Protein AF-A0A959PMA9-F1 (afdb_monomer_lite)

pLDDT: mean 95.15, std 3.33, range [81.25, 98.69]

Radius of gyration: 14.36 Å; chains: 1; bounding box: 26×42×34 Å

Foldseek 3Di:
DDDDDDDDPDAQFQLNVLVCVVVVVLNDQVNPPDFDADPNDTDGSVVCQQVCADPPSHHHHPCDDPSHHPPPRRGPHGDD

Sequence (80 aa):
MVPEFLMDKFEVTNIQYKAFVDAGGYTNPAYWTEPILVDGKEMVIDEAAKLFVDRTGRPGPAGWEGGIYPAGLENHPVTG

Secondary structure (DSSP, 8-state):
-PPP----SSPPBHHHHHHHHHTTTTT-GGG--SPEEETTEEE-HHHHTTTSB-TTSSBS-TT-BTTBPPTT-TTSBP--

Structure (mmCIF, N/CA/C/O backbone):
data_AF-A0A959PMA9-F1
#
_entry.id   AF-A0A959PMA9-F1
#
loop_
_atom_site.group_PDB
_atom_site.id
_atom_site.type_symbol
_atom_site.label_atom_id
_atom_site.label_alt_id
_atom_site.label_comp_id
_atom_site.label_asym_id
_atom_site.label_entity_id
_atom_site.label_seq_id
_atom_site.pdbx_PDB_ins_code
_atom_site.Cartn_x
_atom_site.Cartn_y
_atom_site.Cartn_z
_atom_site.occupancy
_atom_site.B_iso_or_equiv
_atom_site.auth_seq_id
_atom_site.auth_comp_id
_atom_site.auth_asym_id
_atom_site.auth_atom_id
_atom_site.pdbx_PDB_model_num
ATOM 1 N N . MET A 1 1 ? -5.514 -30.014 14.143 1.00 81.25 1 MET A N 1
ATOM 2 C CA . MET A 1 1 ? -5.535 -30.352 12.705 1.00 81.25 1 MET A CA 1
ATOM 3 C C . MET A 1 1 ? -6.046 -29.122 11.980 1.00 81.25 1 MET A C 1
ATOM 5 O O . MET A 1 1 ? -7.022 -28.555 12.451 1.00 81.25 1 MET A O 1
ATOM 9 N N . VAL A 1 2 ? -5.351 -28.657 10.945 1.00 89.38 2 VAL A N 1
ATOM 10 C CA . VAL A 1 2 ? -5.773 -27.489 10.155 1.00 89.38 2 VAL A CA 1
ATOM 11 C C . VAL A 1 2 ? -6.646 -27.998 8.994 1.00 89.38 2 VAL A C 1
ATOM 13 O O . VAL A 1 2 ? -6.250 -28.999 8.395 1.00 89.38 2 VAL A O 1
ATOM 16 N N . PRO A 1 3 ? -7.821 -27.397 8.710 1.00 95.12 3 PRO A N 1
ATOM 17 C CA . PRO A 1 3 ? -8.650 -27.748 7.549 1.00 95.12 3 PRO A CA 1
ATOM 18 C C . PRO A 1 3 ? -7.917 -27.549 6.215 1.00 95.12 3 PRO A C 1
ATOM 20 O O . PRO A 1 3 ? -6.899 -26.867 6.170 1.00 95.12 3 PRO A O 1
ATOM 23 N N . GLU A 1 4 ? -8.435 -28.113 5.123 1.00 95.88 4 GLU A N 1
ATOM 24 C CA . GLU A 1 4 ? -7.887 -27.873 3.781 1.00 95.88 4 GLU A CA 1
ATOM 25 C C . GLU A 1 4 ? -8.085 -26.410 3.355 1.00 95.88 4 GLU A C 1
ATOM 27 O O . GLU A 1 4 ? -9.146 -25.823 3.575 1.00 95.88 4 GLU A O 1
ATOM 32 N N . PHE A 1 5 ? -7.063 -25.822 2.734 1.00 96.50 5 PHE A N 1
ATOM 33 C CA . PHE A 1 5 ? -7.093 -24.462 2.197 1.00 96.50 5 PHE A CA 1
ATOM 34 C C . PHE A 1 5 ? -6.206 -24.355 0.952 1.00 96.50 5 PHE A C 1
ATOM 36 O O . PHE A 1 5 ? -5.355 -25.211 0.702 1.00 96.50 5 PHE A O 1
ATOM 43 N N . LEU A 1 6 ? -6.411 -23.293 0.172 1.00 96.75 6 LEU A N 1
ATOM 44 C CA . LEU A 1 6 ? -5.566 -22.938 -0.967 1.00 96.75 6 LEU A CA 1
ATOM 45 C C . LEU A 1 6 ? -4.645 -21.779 -0.592 1.00 96.75 6 LEU A C 1
ATOM 47 O O . LEU A 1 6 ? -5.006 -20.918 0.207 1.00 96.75 6 LEU A O 1
ATOM 51 N N . MET A 1 7 ? -3.473 -21.753 -1.213 1.00 96.62 7 MET A N 1
ATOM 52 C CA . MET A 1 7 ? -2.538 -20.640 -1.147 1.00 96.62 7 MET A CA 1
ATOM 53 C C . MET A 1 7 ? -2.037 -20.370 -2.559 1.00 96.62 7 MET A C 1
ATOM 55 O O . MET A 1 7 ? -1.727 -21.308 -3.300 1.00 96.62 7 MET A O 1
ATOM 59 N N . ASP A 1 8 ? -1.969 -19.097 -2.929 1.00 96.62 8 ASP A N 1
ATOM 60 C CA . ASP A 1 8 ? -1.404 -18.719 -4.215 1.00 96.62 8 ASP A CA 1
ATOM 61 C C . ASP A 1 8 ? 0.071 -19.118 -4.303 1.00 96.62 8 ASP A C 1
ATOM 63 O O . ASP A 1 8 ? 0.819 -19.108 -3.326 1.00 96.62 8 ASP A O 1
ATOM 67 N N . LYS A 1 9 ? 0.497 -19.478 -5.517 1.00 97.69 9 LYS A N 1
ATOM 68 C CA . LYS A 1 9 ? 1.884 -19.875 -5.793 1.00 97.69 9 LYS A CA 1
ATOM 69 C C . LYS A 1 9 ? 2.858 -18.693 -5.737 1.00 97.69 9 LYS A C 1
ATOM 71 O O . LYS A 1 9 ? 4.051 -18.903 -5.525 1.00 97.69 9 LYS A O 1
ATOM 76 N N . PHE A 1 10 ? 2.367 -17.485 -5.994 1.00 97.69 10 PHE A N 1
ATOM 77 C CA . PHE A 1 10 ? 3.166 -16.272 -6.103 1.00 97.69 10 PHE A CA 1
ATOM 78 C C . PHE A 1 10 ? 2.622 -15.193 -5.175 1.00 97.69 10 PHE A C 1
ATOM 80 O O . PHE A 1 10 ? 1.430 -15.158 -4.880 1.00 97.69 10 PHE A O 1
ATOM 87 N N . GLU A 1 11 ? 3.513 -14.314 -4.733 1.00 98.12 11 GLU A N 1
ATOM 88 C CA . GLU A 1 11 ? 3.166 -13.151 -3.925 1.00 98.12 11 GLU A CA 1
ATOM 89 C C . GLU A 1 11 ? 2.382 -12.120 -4.749 1.00 98.12 11 GLU A C 1
ATOM 91 O O . GLU A 1 11 ? 2.465 -12.075 -5.980 1.00 98.12 11 GLU A O 1
ATOM 96 N N . VAL A 1 12 ? 1.643 -11.254 -4.053 1.00 98.25 12 VAL A N 1
ATOM 97 C CA . VAL A 1 12 ? 0.933 -10.135 -4.677 1.00 98.25 12 VAL A CA 1
ATOM 98 C C . VAL A 1 12 ? 1.945 -9.173 -5.293 1.00 98.25 12 VAL A C 1
ATOM 100 O O . VAL A 1 12 ? 2.864 -8.699 -4.627 1.00 98.25 12 VAL A O 1
ATOM 103 N N . THR A 1 13 ? 1.761 -8.869 -6.572 1.00 98.69 13 THR A N 1
ATOM 104 C CA . THR A 1 13 ? 2.640 -7.97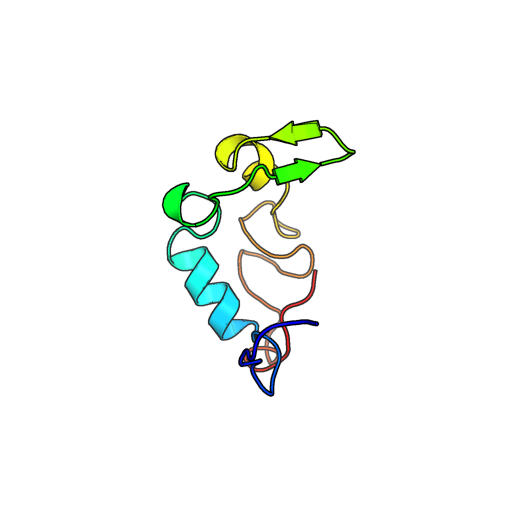0 -7.328 1.00 98.69 13 THR A CA 1
ATOM 105 C C . THR A 1 13 ? 2.332 -6.495 -7.070 1.00 98.69 13 THR A C 1
ATOM 107 O O . THR A 1 13 ? 1.225 -6.140 -6.655 1.00 98.69 13 THR A O 1
ATOM 110 N N . ASN A 1 14 ? 3.276 -5.604 -7.385 1.00 98.62 14 ASN A N 1
ATOM 111 C CA . ASN A 1 14 ? 3.053 -4.160 -7.296 1.00 98.62 14 ASN A CA 1
ATOM 112 C C . ASN A 1 14 ? 1.862 -3.684 -8.144 1.00 98.62 14 ASN A C 1
ATOM 114 O O . ASN A 1 14 ? 1.082 -2.860 -7.668 1.00 98.62 14 ASN A O 1
ATOM 118 N N . ILE A 1 15 ? 1.674 -4.204 -9.365 1.00 98.50 15 ILE A N 1
ATOM 119 C CA . ILE A 1 15 ? 0.534 -3.811 -10.212 1.00 98.50 15 ILE A CA 1
ATOM 120 C C . ILE A 1 15 ? -0.811 -4.265 -9.625 1.00 98.50 15 ILE A C 1
ATOM 122 O O . ILE A 1 15 ? -1.791 -3.522 -9.680 1.00 98.50 15 ILE A O 1
ATOM 126 N N . GLN A 1 16 ? -0.861 -5.442 -8.995 1.00 98.69 16 GLN A N 1
ATOM 127 C CA . GLN A 1 16 ? -2.059 -5.911 -8.292 1.00 98.69 16 GLN A CA 1
ATOM 128 C C . GLN A 1 16 ? -2.331 -5.077 -7.037 1.00 98.69 16 GLN A C 1
ATOM 130 O O . GLN A 1 16 ? -3.467 -4.664 -6.804 1.00 98.69 16 GLN A O 1
ATOM 135 N N . TYR A 1 17 ? -1.293 -4.772 -6.254 1.00 98.31 17 TYR A N 1
ATOM 136 C CA . TYR A 1 17 ? -1.440 -3.929 -5.070 1.00 98.31 17 TYR A CA 1
ATOM 137 C C . TYR A 1 17 ? -1.847 -2.496 -5.437 1.00 98.31 17 TYR A C 1
ATOM 139 O O . TYR A 1 17 ? -2.666 -1.885 -4.755 1.00 98.31 17 TYR A O 1
ATOM 147 N N . LYS A 1 18 ? -1.357 -1.968 -6.566 1.00 98.25 18 LYS A N 1
ATOM 148 C CA . LYS A 1 18 ? -1.777 -0.664 -7.095 1.00 98.25 18 LYS A CA 1
ATOM 149 C C . LYS A 1 18 ? -3.272 -0.638 -7.393 1.00 98.25 18 LYS A C 1
ATOM 151 O O . LYS A 1 18 ? -3.932 0.327 -7.026 1.00 98.25 18 LYS A O 1
ATOM 156 N N . ALA A 1 19 ? -3.811 -1.703 -7.989 1.00 98.38 19 ALA A N 1
ATOM 157 C CA . ALA A 1 19 ? -5.247 -1.819 -8.230 1.00 98.38 19 ALA A CA 1
ATOM 158 C C . ALA A 1 19 ? -6.057 -1.819 -6.920 1.00 98.38 19 ALA A C 1
ATOM 160 O O . ALA A 1 19 ? -7.112 -1.192 -6.858 1.00 98.38 19 ALA A O 1
ATOM 161 N N . PHE A 1 20 ? -5.548 -2.459 -5.859 1.00 97.75 20 PHE A N 1
ATOM 162 C CA . PHE A 1 20 ? -6.142 -2.376 -4.521 1.00 97.75 20 PHE A CA 1
ATOM 163 C C . PHE A 1 20 ? -6.150 -0.935 -3.989 1.00 97.75 20 PHE A C 1
ATOM 165 O O . PHE A 1 20 ? -7.202 -0.448 -3.575 1.00 97.75 20 PHE A O 1
ATOM 172 N N . VAL A 1 21 ? -5.014 -0.231 -4.044 1.00 97.12 21 VAL A N 1
ATOM 173 C CA . VAL A 1 21 ? -4.922 1.167 -3.586 1.00 97.12 21 VAL A CA 1
ATOM 174 C C . VAL A 1 21 ? -5.873 2.069 -4.384 1.00 97.12 21 VAL A C 1
ATOM 176 O O . VAL A 1 21 ? -6.625 2.839 -3.786 1.00 97.12 21 VAL A O 1
ATOM 179 N N . ASP A 1 22 ? -5.916 1.920 -5.710 1.00 96.50 22 ASP A N 1
ATOM 180 C CA . ASP A 1 22 ? -6.784 2.703 -6.605 1.00 96.50 22 ASP A CA 1
ATOM 181 C C . ASP A 1 22 ? -8.275 2.448 -6.384 1.00 96.50 22 ASP A C 1
ATOM 183 O O . ASP A 1 22 ? -9.092 3.350 -6.564 1.00 96.50 22 ASP A O 1
ATOM 187 N N . ALA A 1 23 ? -8.635 1.242 -5.944 1.00 96.69 23 ALA A N 1
ATOM 188 C CA . ALA A 1 23 ? -9.996 0.883 -5.562 1.00 96.69 23 ALA A CA 1
ATOM 189 C C . ALA A 1 23 ? -10.393 1.390 -4.159 1.00 96.69 23 ALA A C 1
ATOM 191 O O . ALA A 1 23 ? -11.409 0.954 -3.612 1.00 96.69 23 ALA A O 1
ATOM 192 N N . GLY A 1 24 ? -9.599 2.282 -3.557 1.00 94.50 24 GLY A N 1
ATOM 193 C CA . GLY A 1 24 ? -9.833 2.790 -2.207 1.00 94.50 24 GLY A CA 1
ATOM 194 C C . GLY A 1 24 ? -9.405 1.805 -1.124 1.00 94.50 24 GLY A C 1
ATOM 195 O O . GLY A 1 24 ? -10.024 1.745 -0.066 1.00 94.50 24 GLY A O 1
ATOM 196 N N . GLY A 1 25 ? -8.359 1.015 -1.373 1.00 95.88 25 GLY A N 1
ATOM 197 C CA . GLY A 1 25 ? -7.888 -0.032 -0.467 1.00 95.88 25 GLY A CA 1
ATOM 198 C C . GLY A 1 25 ? -7.674 0.431 0.976 1.00 95.88 25 GLY A C 1
ATOM 199 O O . GLY A 1 25 ? -8.032 -0.278 1.909 1.00 95.88 25 GLY A O 1
ATOM 200 N N . TYR A 1 26 ? -7.171 1.653 1.167 1.00 95.06 26 TYR A N 1
ATOM 201 C CA . TYR A 1 26 ? -6.957 2.250 2.491 1.00 95.06 26 TYR A CA 1
ATOM 202 C C . TYR A 1 26 ? -8.104 3.135 2.989 1.00 95.06 26 TYR A C 1
ATOM 204 O O . TYR A 1 26 ? -7.994 3.718 4.057 1.00 95.06 26 TYR A O 1
ATOM 212 N N . THR A 1 27 ? -9.182 3.295 2.227 1.00 91.31 27 THR A N 1
ATOM 213 C CA . THR A 1 27 ? -10.294 4.197 2.579 1.00 91.31 27 THR A CA 1
ATOM 214 C C . THR A 1 27 ? -11.649 3.507 2.564 1.00 91.31 27 THR A C 1
ATOM 216 O O . THR A 1 27 ? -12.660 4.138 2.854 1.00 91.31 27 THR A O 1
ATOM 219 N N . ASN A 1 28 ? -11.692 2.221 2.218 1.00 92.69 28 ASN A N 1
ATOM 220 C CA . ASN A 1 28 ? -12.900 1.418 2.203 1.00 92.69 28 ASN A CA 1
ATOM 221 C C . ASN A 1 28 ? -12.924 0.476 3.421 1.00 92.69 28 ASN A C 1
ATOM 223 O O . ASN A 1 28 ? -12.254 -0.562 3.398 1.00 92.69 28 ASN A O 1
ATOM 227 N N . PRO A 1 29 ? -13.725 0.774 4.463 1.00 91.19 29 PRO A N 1
ATOM 228 C CA . PRO A 1 29 ? -13.824 -0.063 5.658 1.00 91.19 29 PRO A CA 1
ATOM 229 C C . PRO A 1 29 ? -14.296 -1.492 5.379 1.00 91.19 29 PRO A C 1
ATOM 231 O O . PRO A 1 29 ? -14.006 -2.387 6.163 1.00 91.19 29 PRO A O 1
ATOM 234 N N . ALA A 1 30 ? -14.972 -1.746 4.251 1.00 92.88 30 ALA A N 1
ATOM 235 C CA . ALA A 1 30 ? -15.413 -3.093 3.892 1.00 92.88 30 ALA A CA 1
ATOM 236 C C . ALA A 1 30 ? -14.248 -4.071 3.646 1.00 92.88 30 ALA A C 1
ATOM 238 O O . ALA A 1 30 ? -14.454 -5.281 3.713 1.00 92.88 30 ALA A O 1
ATOM 239 N N . TYR A 1 31 ? -13.040 -3.570 3.365 1.00 93.50 31 TYR A N 1
ATOM 240 C CA . TYR A 1 31 ? -11.839 -4.399 3.208 1.00 93.50 31 TYR A CA 1
ATOM 241 C C . TYR A 1 31 ? -11.116 -4.687 4.530 1.00 93.50 31 TYR A C 1
ATOM 243 O O . TYR A 1 31 ? -10.231 -5.539 4.562 1.00 93.50 31 TYR A O 1
ATOM 251 N N . TRP A 1 32 ? -11.497 -4.010 5.614 1.00 93.81 32 TRP A N 1
ATOM 252 C CA . TRP A 1 32 ? -10.845 -4.089 6.920 1.00 93.81 32 TRP A CA 1
ATOM 253 C C . TRP A 1 32 ? -11.873 -4.500 7.969 1.00 93.81 32 TRP A C 1
ATOM 255 O O . TRP A 1 32 ? -12.430 -3.669 8.683 1.00 93.81 32 TRP A O 1
ATOM 265 N N . THR A 1 33 ? -12.167 -5.798 8.021 1.00 91.44 33 THR A N 1
ATOM 266 C CA . THR A 1 33 ? -13.163 -6.357 8.950 1.00 91.44 33 THR A CA 1
ATOM 267 C C . THR A 1 33 ? -12.626 -6.530 10.366 1.00 91.44 33 THR A C 1
ATOM 269 O O . THR A 1 33 ? -13.408 -6.557 11.311 1.00 91.44 33 THR A O 1
ATOM 272 N N . GLU A 1 34 ? -11.305 -6.630 10.505 1.00 90.31 34 GLU A N 1
ATOM 273 C CA . GLU A 1 34 ? -10.613 -6.789 11.781 1.00 90.31 34 GLU A CA 1
ATOM 274 C C . GLU A 1 34 ? -9.935 -5.479 12.212 1.00 90.31 34 GLU A C 1
ATOM 276 O O . GLU A 1 34 ? -9.541 -4.681 11.350 1.00 90.31 34 GLU A O 1
ATOM 281 N N . PRO A 1 35 ? -9.752 -5.249 13.527 1.00 86.88 35 PRO A N 1
ATOM 282 C CA . PRO A 1 35 ? -9.031 -4.084 14.024 1.00 86.88 35 PRO A CA 1
ATOM 283 C C . PRO A 1 35 ? -7.594 -4.035 13.502 1.00 86.88 35 PRO A C 1
ATOM 285 O O . PRO A 1 35 ? -6.886 -5.044 13.474 1.00 86.88 35 PRO A O 1
ATOM 288 N N . ILE A 1 36 ? -7.126 -2.837 13.156 1.00 93.62 36 ILE A N 1
ATOM 289 C CA . ILE A 1 36 ? -5.723 -2.625 12.803 1.00 93.62 36 ILE A CA 1
ATOM 290 C C . ILE A 1 36 ? -4.961 -2.336 14.089 1.00 93.62 36 ILE A C 1
ATOM 292 O O . ILE A 1 36 ? -5.297 -1.407 14.818 1.00 93.62 36 ILE A O 1
ATOM 296 N N . LEU A 1 37 ? -3.923 -3.122 14.365 1.00 93.56 37 LEU A N 1
ATOM 297 C CA . LEU A 1 37 ? -3.061 -2.919 15.524 1.00 93.56 37 LEU A CA 1
ATOM 298 C C . LEU A 1 37 ? -1.822 -2.121 15.129 1.00 93.56 37 LEU A C 1
ATOM 300 O O . LEU A 1 37 ? -1.024 -2.574 14.310 1.00 93.56 37 LEU A O 1
ATOM 304 N N . VAL A 1 38 ? -1.624 -0.968 15.763 1.00 90.06 38 VAL A N 1
ATOM 305 C CA . VAL A 1 38 ? -0.391 -0.177 15.651 1.00 90.06 38 VAL A CA 1
ATOM 306 C C . VAL A 1 38 ? 0.151 0.064 17.046 1.00 90.06 38 VAL A C 1
ATOM 308 O O . VAL A 1 38 ? -0.557 0.562 17.919 1.00 90.06 38 VAL A O 1
ATOM 311 N N . ASP A 1 39 ? 1.393 -0.361 17.280 1.00 90.44 39 ASP A N 1
ATOM 312 C CA . ASP A 1 39 ? 2.039 -0.336 18.599 1.00 90.44 39 ASP A CA 1
ATOM 313 C C . ASP A 1 39 ? 1.172 -0.957 19.714 1.00 90.44 39 ASP A C 1
ATOM 315 O O . ASP A 1 39 ? 1.137 -0.490 20.854 1.00 90.44 39 ASP A O 1
ATOM 319 N N . GLY A 1 40 ? 0.423 -2.011 19.368 1.00 92.19 40 GLY A N 1
ATOM 320 C CA . GLY A 1 40 ? -0.484 -2.713 20.280 1.00 92.19 40 GLY A CA 1
ATOM 321 C C . GLY A 1 40 ? -1.797 -1.983 20.584 1.00 92.19 40 GLY A C 1
ATOM 322 O O . GLY A 1 40 ? -2.541 -2.437 21.452 1.00 92.19 40 GLY A O 1
ATOM 323 N N . LYS A 1 41 ? -2.100 -0.876 19.897 1.00 93.56 41 LYS A N 1
ATOM 324 C CA . LYS A 1 41 ? -3.374 -0.154 20.003 1.00 93.56 41 LYS A CA 1
ATOM 325 C C . LYS A 1 41 ? -4.237 -0.410 18.777 1.00 93.56 41 LYS A C 1
ATOM 327 O O . LYS A 1 41 ? -3.756 -0.318 17.650 1.00 93.56 41 LYS A O 1
ATOM 332 N N . GLU A 1 42 ? -5.509 -0.701 19.014 1.00 95.06 42 GLU A N 1
ATOM 333 C CA . GLU A 1 42 ? -6.511 -0.826 17.958 1.00 95.06 42 GLU A CA 1
ATOM 334 C C . GLU A 1 42 ? -6.819 0.538 17.337 1.00 95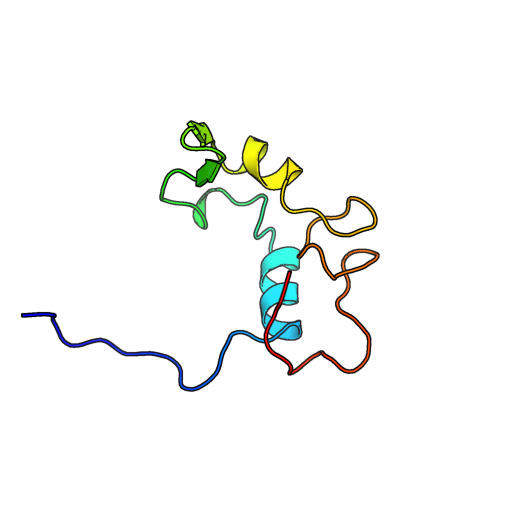.06 42 GLU A C 1
ATOM 336 O O . GLU A 1 42 ? -7.008 1.530 18.045 1.00 95.06 42 GLU A O 1
ATOM 341 N N . MET A 1 43 ? -6.886 0.56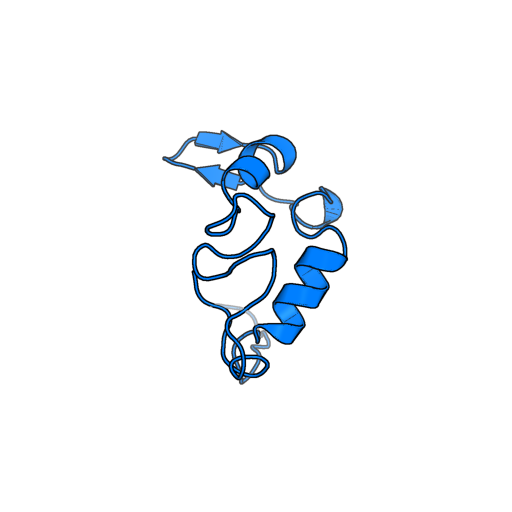9 16.010 1.00 93.12 43 MET A N 1
ATOM 342 C CA . MET A 1 43 ? -7.312 1.712 15.216 1.00 93.12 43 MET A CA 1
ATOM 343 C C . MET A 1 43 ? -8.249 1.261 14.101 1.00 93.12 43 MET A C 1
ATOM 345 O O . MET A 1 43 ? -8.142 0.154 13.564 1.00 93.12 43 MET A O 1
ATOM 349 N N . VAL A 1 44 ? -9.156 2.160 13.730 1.00 90.56 44 VAL A N 1
ATOM 350 C CA . VAL A 1 44 ? -9.972 2.013 12.523 1.00 90.56 44 VAL A CA 1
ATOM 351 C C . VAL A 1 44 ? -9.156 2.402 11.293 1.00 90.56 44 VAL A C 1
ATOM 353 O O . VAL A 1 44 ? -8.202 3.180 11.386 1.00 90.56 44 VAL A O 1
ATOM 356 N N . ILE A 1 45 ? -9.547 1.890 10.123 1.00 91.62 45 ILE A N 1
ATOM 357 C CA . ILE A 1 45 ? -8.816 2.147 8.877 1.00 91.62 45 ILE A CA 1
ATOM 358 C C . ILE A 1 45 ? -8.645 3.643 8.583 1.00 91.62 45 ILE A C 1
ATOM 360 O O . ILE A 1 45 ? -7.559 4.047 8.189 1.00 91.62 45 ILE A O 1
ATOM 364 N N . ASP A 1 46 ? -9.638 4.486 8.873 1.00 89.38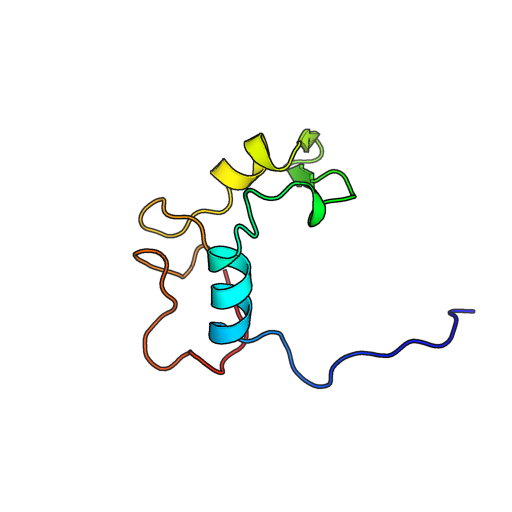 46 ASP A N 1
ATOM 365 C CA . ASP A 1 46 ? -9.561 5.937 8.633 1.00 89.38 46 ASP A CA 1
ATOM 366 C C . ASP A 1 46 ? -8.417 6.625 9.403 1.00 89.38 46 ASP A C 1
ATOM 368 O O . ASP A 1 46 ? -7.872 7.648 8.971 1.00 89.38 46 ASP A O 1
ATOM 372 N N . GLU A 1 47 ? -8.035 6.078 10.558 1.00 91.19 47 GLU A N 1
ATOM 373 C CA . GLU A 1 47 ? -6.905 6.564 11.347 1.00 91.19 47 GLU A CA 1
ATOM 374 C C . GLU A 1 47 ? -5.601 5.896 10.914 1.00 91.19 47 GLU A C 1
ATOM 376 O O . GLU A 1 47 ? -4.608 6.590 10.682 1.00 91.19 47 GLU A O 1
ATOM 381 N N . ALA A 1 48 ? -5.615 4.572 10.736 1.00 92.38 48 ALA A N 1
ATOM 382 C CA . ALA A 1 48 ? -4.442 3.797 10.345 1.00 92.38 48 ALA A CA 1
ATOM 383 C C . ALA A 1 48 ? -3.929 4.146 8.939 1.00 92.38 48 ALA A C 1
ATOM 385 O O . ALA A 1 48 ? -2.721 4.182 8.718 1.00 92.38 48 ALA A O 1
ATOM 386 N N . ALA A 1 49 ? -4.817 4.484 8.003 1.00 92.50 49 ALA A N 1
ATOM 387 C CA . ALA A 1 49 ? -4.470 4.856 6.633 1.00 92.50 49 ALA A CA 1
ATOM 388 C C . ALA A 1 49 ? -3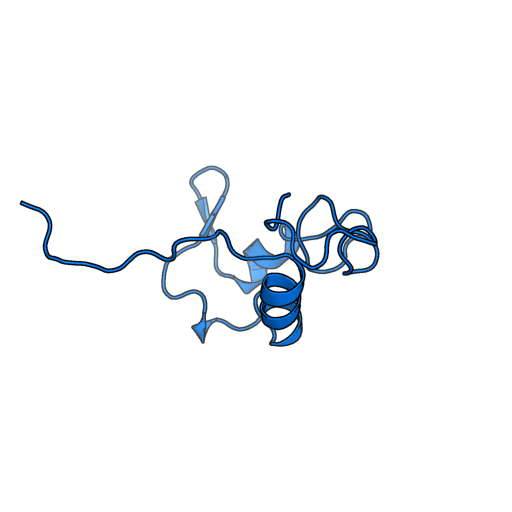.520 6.060 6.553 1.00 92.50 49 ALA A C 1
ATOM 390 O O . ALA A 1 49 ? -2.763 6.181 5.594 1.00 92.50 49 ALA A O 1
ATOM 391 N N . LYS A 1 50 ? -3.497 6.921 7.580 1.00 93.75 50 LYS A N 1
ATOM 392 C CA . LYS A 1 50 ? -2.547 8.043 7.683 1.00 93.75 50 LYS A CA 1
ATOM 393 C C . LYS A 1 50 ? -1.096 7.578 7.851 1.00 93.75 50 LYS A C 1
ATOM 395 O O . LYS A 1 50 ? -0.183 8.365 7.629 1.00 93.75 50 LYS A O 1
ATOM 400 N N . LEU A 1 51 ? -0.893 6.325 8.255 1.00 93.69 51 LEU A N 1
ATOM 401 C CA . LEU A 1 51 ? 0.411 5.678 8.396 1.00 93.69 51 LEU A CA 1
ATOM 402 C C . LEU A 1 51 ? 0.801 4.890 7.139 1.00 93.69 51 LEU A C 1
ATOM 404 O O . LEU A 1 51 ? 1.979 4.627 6.925 1.00 93.69 51 LEU A O 1
ATOM 408 N N . PHE A 1 52 ? -0.170 4.526 6.297 1.00 94.31 52 PHE A N 1
ATOM 409 C CA . PHE A 1 52 ? 0.036 3.760 5.065 1.00 94.31 52 PHE A CA 1
ATOM 410 C C . PHE A 1 52 ? 0.321 4.689 3.884 1.00 94.31 52 PHE A C 1
ATOM 412 O O . PHE A 1 52 ? -0.425 4.748 2.902 1.00 94.31 52 PHE A O 1
ATOM 419 N N . VAL A 1 53 ? 1.398 5.459 4.023 1.00 97.00 53 VAL A N 1
ATOM 420 C CA . VAL A 1 53 ? 1.813 6.458 3.043 1.00 97.00 53 VAL A CA 1
ATOM 421 C C . VAL A 1 53 ? 3.215 6.187 2.513 1.00 97.00 53 VAL A C 1
ATOM 423 O O . VAL A 1 53 ? 4.103 5.706 3.215 1.00 97.00 53 VAL A O 1
ATOM 426 N N . ASP A 1 54 ? 3.399 6.538 1.250 1.00 97.38 54 ASP A N 1
ATOM 427 C CA . ASP A 1 54 ? 4.653 6.460 0.529 1.00 97.38 54 ASP A CA 1
ATOM 428 C C . ASP A 1 54 ? 5.603 7.610 0.907 1.00 97.38 54 ASP A C 1
ATOM 430 O O . ASP A 1 54 ? 5.296 8.477 1.734 1.00 97.38 54 ASP A O 1
ATOM 434 N N . ARG A 1 55 ? 6.766 7.674 0.250 1.00 97.19 55 ARG A N 1
ATOM 435 C CA . ARG A 1 55 ? 7.795 8.700 0.516 1.00 97.19 55 ARG A CA 1
ATOM 436 C C . ARG A 1 55 ? 7.334 10.140 0.291 1.00 97.19 55 ARG A C 1
ATOM 438 O O . ARG A 1 55 ? 7.975 11.070 0.774 1.00 97.19 55 ARG A O 1
ATOM 445 N N . THR A 1 56 ? 6.252 10.327 -0.455 1.00 97.44 56 THR A N 1
ATOM 446 C CA . THR A 1 56 ? 5.658 11.627 -0.788 1.00 97.44 56 THR A CA 1
ATOM 447 C C . THR A 1 56 ? 4.422 11.946 0.049 1.00 97.44 56 THR A C 1
ATOM 449 O O . THR A 1 56 ? 3.802 12.990 -0.157 1.00 97.44 56 THR A O 1
ATOM 452 N N . GLY A 1 57 ? 4.051 11.068 0.986 1.00 95.88 57 GLY A N 1
ATOM 453 C CA . GLY A 1 57 ? 2.842 11.205 1.793 1.00 95.88 57 GLY A CA 1
ATOM 454 C C . GLY A 1 57 ? 1.560 10.800 1.058 1.00 95.88 57 GLY A C 1
ATOM 455 O O . GLY A 1 57 ? 0.467 11.117 1.528 1.00 95.88 57 GLY A O 1
ATOM 456 N N . ARG A 1 58 ? 1.660 10.135 -0.099 1.00 96.19 58 ARG A N 1
ATOM 457 C CA . ARG A 1 58 ? 0.497 9.601 -0.823 1.00 96.19 58 ARG A CA 1
ATOM 458 C C . ARG A 1 58 ? 0.184 8.182 -0.356 1.00 96.19 58 ARG A C 1
ATOM 460 O O . ARG A 1 58 ? 1.105 7.489 0.053 1.00 96.19 58 ARG A O 1
ATOM 467 N N . PRO A 1 59 ? -1.070 7.711 -0.445 1.00 95.88 59 PRO A N 1
ATOM 468 C CA . PRO A 1 59 ? -1.401 6.352 -0.030 1.00 95.88 59 PRO A CA 1
ATOM 469 C C . PRO A 1 59 ? -0.597 5.305 -0.815 1.00 95.88 59 PRO A C 1
ATOM 471 O O . PRO A 1 59 ? -0.601 5.322 -2.049 1.00 95.88 59 PRO A O 1
ATOM 474 N N . GLY A 1 60 ? 0.084 4.401 -0.110 1.00 96.94 60 GLY A N 1
ATOM 475 C CA . GLY A 1 60 ? 0.896 3.349 -0.725 1.00 96.94 60 GLY A CA 1
ATOM 476 C C . GLY A 1 60 ? 1.975 2.774 0.201 1.00 96.94 60 GLY A C 1
ATOM 477 O O . GLY A 1 60 ? 2.219 3.320 1.276 1.00 96.94 60 GLY A O 1
ATOM 478 N N . PRO A 1 61 ? 2.642 1.680 -0.212 1.00 97.88 61 PRO A N 1
ATOM 479 C CA . PRO A 1 61 ? 3.805 1.130 0.484 1.00 97.88 61 PRO A CA 1
ATOM 480 C C . PRO A 1 61 ? 4.941 2.151 0.657 1.00 97.88 61 PRO A C 1
ATOM 482 O O . PRO A 1 61 ? 5.201 2.966 -0.229 1.00 97.88 61 PRO A O 1
ATOM 485 N N . ALA A 1 62 ? 5.698 2.046 1.753 1.00 97.31 62 ALA A N 1
ATOM 486 C CA . ALA A 1 62 ? 6.741 3.012 2.126 1.00 97.31 62 ALA A CA 1
ATOM 487 C C . ALA A 1 62 ? 7.895 3.146 1.105 1.00 97.31 62 ALA A C 1
ATOM 489 O O . ALA A 1 62 ? 8.634 4.134 1.105 1.00 97.31 62 ALA A O 1
ATOM 490 N N . GLY A 1 63 ? 8.078 2.153 0.229 1.00 95.81 63 GLY A N 1
ATOM 491 C CA . GLY A 1 63 ? 9.073 2.182 -0.847 1.00 95.81 63 GLY A CA 1
ATOM 492 C C . GLY A 1 63 ? 8.640 2.938 -2.108 1.00 95.81 63 GLY A C 1
ATOM 493 O O . GLY A 1 63 ? 9.491 3.209 -2.956 1.00 95.81 63 GLY A O 1
ATOM 494 N N . TRP A 1 64 ? 7.351 3.250 -2.252 1.00 97.81 64 TRP A N 1
ATOM 495 C CA . TRP A 1 64 ? 6.789 3.904 -3.435 1.00 97.81 64 TRP A CA 1
ATOM 496 C C . TRP A 1 64 ? 7.018 5.421 -3.422 1.00 97.81 64 TRP A C 1
ATOM 498 O O . TRP A 1 64 ? 7.423 6.010 -2.413 1.00 97.81 64 TRP A O 1
ATOM 508 N N . GLU A 1 65 ? 6.762 6.055 -4.565 1.00 97.81 65 GLU A N 1
ATOM 509 C CA . GLU A 1 65 ? 6.858 7.504 -4.720 1.00 97.81 65 GLU A CA 1
ATOM 510 C C . GLU A 1 65 ? 5.746 8.027 -5.635 1.00 97.81 65 GLU A C 1
ATOM 512 O O . GLU A 1 65 ? 5.459 7.456 -6.689 1.00 97.81 65 GLU A O 1
ATOM 517 N N . GLY A 1 66 ? 5.087 9.118 -5.247 1.00 96.94 66 GLY A N 1
ATOM 518 C CA . GLY A 1 66 ? 4.015 9.700 -6.050 1.00 96.94 66 GLY A CA 1
ATOM 519 C C . GLY A 1 66 ? 2.764 8.816 -6.162 1.00 96.94 66 GLY A C 1
ATOM 520 O O . GLY A 1 66 ? 1.911 9.089 -7.013 1.00 96.94 66 GLY A O 1
ATOM 521 N N . GLY A 1 67 ? 2.613 7.809 -5.301 1.00 96.19 67 GLY A N 1
ATOM 522 C CA . GLY A 1 67 ? 1.584 6.773 -5.361 1.00 96.19 67 GLY A CA 1
ATOM 523 C C . GLY A 1 67 ? 1.898 5.661 -6.364 1.00 96.19 67 GLY A C 1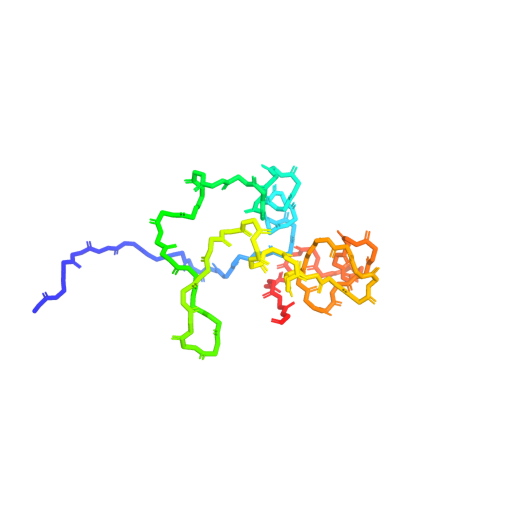
ATOM 524 O O . GLY A 1 67 ? 0.985 4.944 -6.762 1.00 96.19 67 GLY A O 1
ATOM 525 N N . ILE A 1 68 ? 3.146 5.535 -6.824 1.00 97.25 68 ILE A N 1
ATOM 526 C CA . ILE A 1 68 ? 3.557 4.603 -7.881 1.00 97.25 68 ILE A CA 1
ATOM 527 C C . ILE A 1 68 ? 4.752 3.766 -7.403 1.00 97.25 68 ILE A C 1
ATOM 529 O O . ILE A 1 68 ? 5.662 4.269 -6.742 1.00 97.25 68 ILE A O 1
ATOM 533 N N . TYR A 1 69 ? 4.747 2.474 -7.737 1.00 97.81 69 TYR A N 1
ATOM 534 C CA . TYR A 1 69 ? 5.878 1.575 -7.496 1.00 97.81 69 TYR A CA 1
ATOM 535 C C . TYR A 1 69 ? 7.099 1.953 -8.351 1.00 97.81 69 TYR A C 1
ATOM 537 O O . TYR A 1 69 ? 6.945 2.563 -9.411 1.00 97.81 69 TYR A O 1
ATOM 545 N N . PRO A 1 70 ? 8.326 1.567 -7.955 1.00 97.25 70 PRO A N 1
ATOM 546 C CA . PRO A 1 70 ? 9.509 1.826 -8.770 1.00 97.25 70 PRO A CA 1
ATOM 547 C C . PRO A 1 70 ? 9.376 1.235 -10.182 1.00 97.25 70 PRO A C 1
ATOM 549 O O . PRO A 1 70 ? 8.911 0.107 -10.353 1.00 97.25 70 PRO A O 1
ATOM 552 N N . ALA A 1 71 ? 9.795 1.995 -11.194 1.00 97.25 71 ALA A N 1
ATOM 553 C CA . ALA A 1 71 ? 9.674 1.591 -12.593 1.00 97.25 71 ALA A CA 1
ATOM 554 C C . ALA A 1 71 ? 10.371 0.244 -12.864 1.00 97.25 71 ALA A C 1
ATOM 556 O O . ALA A 1 71 ? 11.501 0.029 -12.419 1.00 97.25 71 ALA A O 1
ATOM 557 N N . GLY A 1 72 ? 9.711 -0.647 -13.610 1.00 97.88 72 GLY A N 1
ATOM 558 C CA . GLY A 1 72 ? 10.229 -1.985 -13.912 1.00 97.88 72 GLY A CA 1
ATOM 559 C C . GLY A 1 72 ? 9.940 -3.037 -12.835 1.00 97.88 72 GLY A C 1
ATOM 560 O O . GLY A 1 72 ? 10.337 -4.190 -13.001 1.00 97.88 72 GLY A O 1
ATOM 561 N N . LEU A 1 73 ? 9.266 -2.669 -11.736 1.00 98.06 73 LEU A N 1
ATOM 562 C CA . LEU A 1 73 ? 8.881 -3.590 -10.661 1.00 98.06 73 LEU A CA 1
ATOM 563 C C . LEU A 1 73 ? 7.398 -3.993 -10.696 1.00 98.06 73 LEU A C 1
ATOM 565 O O . LEU A 1 73 ? 6.891 -4.524 -9.709 1.00 98.06 73 LEU A O 1
ATOM 569 N N . GLU A 1 74 ? 6.700 -3.789 -11.816 1.00 98.31 74 GLU A N 1
ATOM 570 C CA . GLU A 1 74 ? 5.253 -4.025 -11.973 1.00 98.31 74 GLU A CA 1
ATOM 571 C C . GLU A 1 74 ? 4.851 -5.431 -11.499 1.00 98.31 74 GLU A C 1
ATOM 573 O O . GLU A 1 74 ? 3.896 -5.592 -10.741 1.00 98.31 74 GLU A O 1
ATOM 578 N N . ASN A 1 75 ? 5.618 -6.438 -11.930 1.00 98.44 75 ASN A N 1
ATOM 579 C CA . ASN A 1 75 ? 5.376 -7.861 -11.674 1.00 98.44 75 ASN A CA 1
ATOM 580 C C . ASN A 1 75 ? 6.204 -8.418 -10.507 1.00 98.44 75 ASN A C 1
ATOM 582 O O . ASN A 1 75 ? 6.197 -9.624 -10.269 1.00 98.44 75 ASN A O 1
ATOM 586 N N . HIS A 1 76 ? 6.947 -7.563 -9.805 1.00 98.31 76 HIS A N 1
ATOM 587 C CA . HIS A 1 76 ? 7.653 -7.959 -8.594 1.00 98.31 76 HIS A CA 1
ATOM 588 C C . HIS A 1 76 ? 6.702 -7.928 -7.394 1.00 98.31 76 HIS A C 1
ATOM 590 O O . HIS A 1 76 ? 5.744 -7.145 -7.412 1.00 98.31 76 HIS A O 1
ATOM 596 N N . PRO A 1 77 ? 6.969 -8.735 -6.351 1.00 98.50 77 PRO A N 1
ATOM 597 C CA . PRO A 1 77 ? 6.229 -8.675 -5.098 1.00 98.50 77 PRO A CA 1
ATOM 598 C C . PRO A 1 77 ? 6.170 -7.248 -4.553 1.00 98.50 77 PRO A C 1
ATOM 600 O O . PRO A 1 77 ? 7.153 -6.502 -4.630 1.00 98.50 77 PRO A O 1
ATOM 603 N N . VAL A 1 78 ? 5.017 -6.861 -4.014 1.00 98.25 78 VAL A N 1
ATOM 604 C CA . VAL A 1 78 ? 4.889 -5.587 -3.305 1.00 98.25 78 VAL A CA 1
ATOM 605 C C . VAL A 1 78 ? 5.741 -5.611 -2.033 1.00 98.25 78 VAL A C 1
ATOM 607 O O . VAL A 1 78 ? 5.739 -6.586 -1.286 1.00 98.25 78 VAL A O 1
ATOM 610 N N . THR A 1 79 ? 6.480 -4.531 -1.783 1.00 95.50 79 THR A N 1
ATOM 611 C CA . THR A 1 79 ? 7.360 -4.387 -0.613 1.00 95.50 79 THR A CA 1
ATOM 612 C C . THR A 1 79 ? 7.266 -2.978 -0.036 1.00 95.50 79 THR A C 1
ATOM 614 O O . THR A 1 79 ? 7.117 -2.019 -0.801 1.00 95.50 79 THR A O 1
ATOM 617 N N . GLY A 1 80 ? 7.436 -2.834 1.279 1.00 87.44 80 GLY A N 1
ATOM 618 C CA . GLY A 1 80 ? 7.435 -1.548 1.979 1.00 87.44 80 GLY A CA 1
ATOM 619 C C . GLY A 1 80 ? 7.395 -1.732 3.481 1.00 87.44 80 GLY A C 1
ATOM 620 O O . GLY A 1 80 ? 6.626 -2.613 3.918 1.00 87.44 80 GLY A O 1
#